Protein AF-A0A1A8KV61-F1 (afdb_monomer_lite)

InterPro domains:
  IPR052787 Mitochondrial antiviral-signaling domain-containing protein [PTHR21446] (1-72)

Secondary structure (DSSP, 8-state):
-GGGSGGG-TTSHHHHHHHHHHHHHHHH-TTSTHHHHS--GGGEEEEE-TTS-EEEEE----TT---S-GGG--

Foldseek 3Di:
DVCVDPCLPCVDPRNVVSVVVVVCCVVQVPDHCPRVVQDDPVQKDWDADPVRDIDIDGDPPDPPDDGPDPVPPD

pLDDT: mean 79.43, std 14.71, range [44.88, 97.19]

Structure (mmCIF, N/CA/C/O backbone):
data_AF-A0A1A8KV61-F1
#
_entry.id   AF-A0A1A8KV61-F1
#
loop_
_atom_site.group_PDB
_atom_site.id
_atom_site.type_symbol
_atom_site.label_atom_id
_atom_site.label_alt_id
_atom_site.label_comp_id
_atom_site.label_asym_id
_atom_site.label_entity_id
_atom_site.label_seq_id
_atom_site.pdbx_PDB_ins_code
_atom_site.Cartn_x
_atom_site.Cartn_y
_atom_site.Cartn_z
_atom_site.occupancy
_atom_site.B_iso_or_equiv
_atom_site.auth_seq_id
_atom_site.auth_comp_id
_atom_site.auth_asym_id
_atom_site.auth_atom_id
_atom_site.pdbx_PDB_model_num
ATOM 1 N N . LYS A 1 1 ? -0.173 -7.589 21.739 1.00 80.25 1 LYS A N 1
ATOM 2 C CA . LYS A 1 1 ? 0.038 -7.976 20.324 1.00 80.25 1 LYS A CA 1
ATOM 3 C C . LYS A 1 1 ? -0.578 -6.902 19.437 1.00 80.25 1 LYS A C 1
ATOM 5 O O . LYS A 1 1 ? -1.688 -6.483 19.727 1.00 80.25 1 LYS A O 1
ATOM 10 N N . LEU A 1 2 ? 0.144 -6.410 18.428 1.00 84.19 2 LEU A N 1
ATOM 11 C CA . LEU A 1 2 ? -0.261 -5.219 17.667 1.00 84.19 2 LEU A CA 1
ATOM 12 C C . LEU A 1 2 ? -1.548 -5.437 16.846 1.00 84.19 2 LEU A C 1
ATOM 14 O O . LEU A 1 2 ? -2.451 -4.616 16.916 1.00 84.19 2 LEU A O 1
ATOM 18 N N . TYR A 1 3 ? -1.668 -6.577 16.160 1.00 89.50 3 TYR A N 1
ATOM 19 C CA . TYR A 1 3 ? -2.843 -6.928 15.343 1.00 89.50 3 TYR A CA 1
ATOM 20 C C . TYR A 1 3 ? -4.097 -7.306 16.143 1.00 89.50 3 TYR A C 1
ATOM 22 O O . TYR A 1 3 ? -5.182 -7.368 15.584 1.00 89.50 3 TYR A O 1
ATOM 30 N N . GLU A 1 4 ? -3.956 -7.544 17.445 1.00 91.12 4 GLU A N 1
ATOM 31 C CA . GLU A 1 4 ? -5.085 -7.789 18.354 1.00 91.12 4 GLU A CA 1
ATOM 32 C C . GLU A 1 4 ? -5.519 -6.497 19.075 1.00 91.12 4 GLU A C 1
ATOM 34 O O . GLU A 1 4 ? -6.452 -6.505 19.871 1.00 91.12 4 GLU A O 1
ATOM 39 N N . SER A 1 5 ? -4.822 -5.381 18.829 1.00 92.31 5 SER A N 1
ATOM 40 C CA . SER A 1 5 ? -5.137 -4.081 19.417 1.00 92.31 5 SER A CA 1
ATOM 41 C C . SER A 1 5 ? -6.281 -3.399 18.670 1.00 92.31 5 SER A C 1
ATOM 43 O O . SER A 1 5 ? -6.339 -3.429 17.440 1.00 92.31 5 SER A O 1
ATOM 45 N N . SER A 1 6 ? -7.118 -2.659 19.402 1.00 93.12 6 SER A N 1
ATOM 46 C CA . SER A 1 6 ? -8.151 -1.787 18.825 1.00 93.12 6 SER A CA 1
ATOM 47 C C . SER A 1 6 ? -7.584 -0.730 17.870 1.00 93.12 6 SER A C 1
ATOM 49 O O . SER A 1 6 ? -8.300 -0.241 16.999 1.00 93.12 6 SER A O 1
ATOM 51 N N . VAL A 1 7 ? -6.288 -0.417 17.982 1.00 93.62 7 VAL A N 1
ATOM 52 C CA . VAL A 1 7 ? -5.575 0.518 17.100 1.00 93.62 7 VAL A CA 1
ATOM 53 C C . VAL A 1 7 ? -5.623 0.087 15.630 1.00 93.62 7 VAL A C 1
ATOM 55 O O . VAL A 1 7 ? -5.603 0.964 14.773 1.00 93.62 7 VAL A O 1
ATOM 58 N N . PHE A 1 8 ? -5.720 -1.217 15.334 1.00 95.81 8 PHE A N 1
ATOM 59 C CA . PHE A 1 8 ? -5.837 -1.774 13.975 1.00 95.81 8 PHE A CA 1
ATOM 60 C C . PHE A 1 8 ? -7.236 -2.336 13.671 1.00 95.81 8 PHE A C 1
ATOM 62 O O . PHE A 1 8 ? -7.385 -3.178 12.786 1.00 95.81 8 PHE A O 1
ATOM 69 N N . ASN A 1 9 ? -8.275 -1.880 14.382 1.00 94.44 9 ASN A N 1
ATOM 70 C CA . ASN A 1 9 ? -9.640 -2.341 14.136 1.00 94.44 9 ASN A CA 1
ATOM 71 C C . ASN A 1 9 ? -10.146 -1.903 12.746 1.00 94.44 9 ASN A C 1
ATOM 73 O O . ASN A 1 9 ? -10.477 -0.734 12.530 1.00 94.44 9 ASN A O 1
ATOM 77 N N . THR A 1 10 ? -10.267 -2.867 11.832 1.00 95.62 10 THR A N 1
ATOM 78 C CA . THR A 1 10 ? -10.734 -2.680 10.450 1.00 95.62 10 THR A CA 1
ATOM 79 C C . THR A 1 10 ? -12.207 -2.296 10.329 1.00 95.62 10 THR A C 1
ATOM 81 O O . THR A 1 10 ? -12.614 -1.830 9.271 1.00 95.62 10 THR A O 1
ATOM 84 N N . GLU A 1 11 ? -13.001 -2.458 11.389 1.00 96.31 11 GLU A N 1
ATOM 85 C CA . GLU A 1 11 ? -14.406 -2.025 11.442 1.00 96.31 11 GLU A CA 1
ATOM 86 C C . GLU A 1 11 ? -14.546 -0.527 11.760 1.00 96.31 11 GLU A C 1
ATOM 88 O O . GLU A 1 11 ? -15.638 0.032 11.686 1.00 96.31 11 GLU A O 1
ATOM 93 N N . THR A 1 12 ? -13.443 0.148 12.102 1.00 95.94 12 THR A N 1
ATOM 94 C CA . THR A 1 12 ? -13.423 1.590 12.370 1.00 95.94 12 THR A CA 1
ATOM 95 C C . THR A 1 12 ? -12.582 2.320 11.323 1.00 95.94 12 THR A C 1
ATOM 97 O O . THR A 1 12 ? -11.504 1.835 10.972 1.00 95.94 12 THR A O 1
ATOM 100 N N . PRO A 1 13 ? -12.989 3.518 10.860 1.00 95.62 13 PRO A N 1
ATOM 101 C CA . PRO A 1 13 ? -12.211 4.272 9.874 1.00 95.62 13 PRO A CA 1
ATOM 102 C C . PRO A 1 13 ? -10.764 4.541 10.310 1.00 95.62 13 PRO A C 1
ATOM 104 O O . PRO A 1 13 ? -9.831 4.354 9.531 1.00 95.62 13 PRO A O 1
ATOM 107 N N . PHE A 1 14 ? -10.559 4.928 11.575 1.00 96.25 14 PHE A N 1
ATOM 108 C CA . PHE A 1 14 ? -9.222 5.192 12.115 1.00 96.25 14 PHE A CA 1
ATOM 109 C C . PHE A 1 14 ? -8.389 3.922 12.270 1.00 96.25 14 PHE A C 1
ATOM 111 O O . PHE A 1 14 ? -7.198 3.940 11.969 1.00 96.25 14 PHE A O 1
ATOM 118 N N . GLY A 1 15 ? -8.995 2.818 12.712 1.00 96.06 15 GL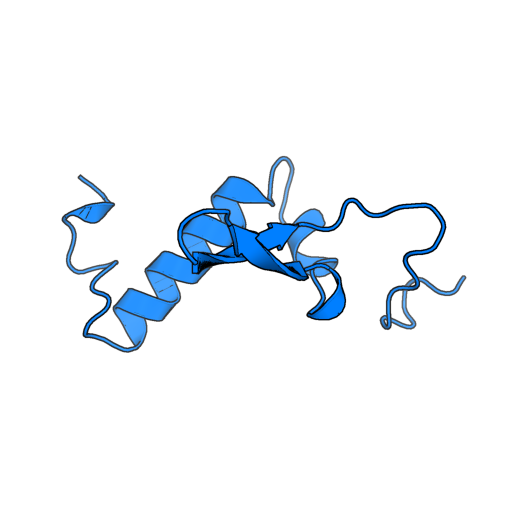Y A N 1
ATOM 119 C CA . GLY A 1 15 ? -8.276 1.558 12.858 1.00 96.06 15 GLY A CA 1
ATOM 120 C C . GLY A 1 15 ? -7.847 0.975 11.512 1.00 96.06 15 GLY A C 1
ATOM 121 O O . GLY A 1 15 ? -6.701 0.544 11.374 1.00 96.06 15 GLY A O 1
ATOM 122 N N . LEU A 1 16 ? -8.708 1.058 10.490 1.00 94.75 16 LEU A N 1
ATOM 123 C CA . LEU A 1 16 ? -8.359 0.693 9.117 1.00 94.75 16 LEU A CA 1
ATOM 124 C C . LEU A 1 16 ? -7.209 1.557 8.583 1.00 94.75 16 LEU A C 1
ATOM 126 O O . LEU A 1 16 ? -6.229 1.017 8.070 1.00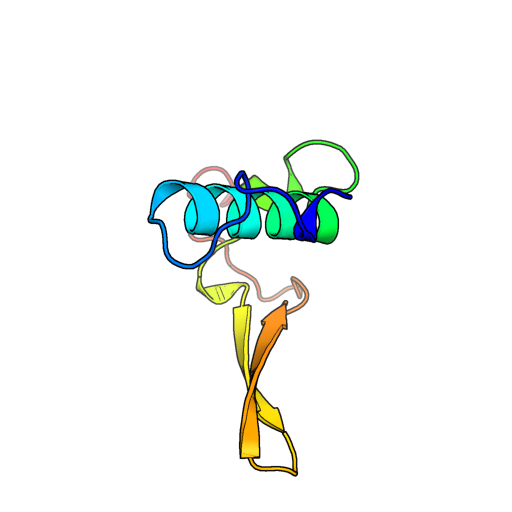 94.75 16 LEU A O 1
ATOM 130 N N . LEU A 1 17 ? -7.300 2.881 8.747 1.00 93.00 17 LEU A N 1
ATOM 131 C CA . LEU A 1 17 ? -6.251 3.808 8.322 1.00 93.00 17 LEU A CA 1
ATOM 132 C C . LEU A 1 17 ? -4.907 3.484 8.988 1.00 93.00 17 LEU A C 1
ATOM 134 O O . LEU A 1 17 ? -3.893 3.372 8.301 1.00 93.00 17 LEU A O 1
ATOM 138 N N . ASN A 1 18 ? -4.900 3.296 10.309 1.00 94.12 18 ASN A N 1
ATOM 139 C CA . ASN A 1 18 ? -3.693 2.984 11.073 1.00 94.12 18 ASN A CA 1
ATOM 140 C C . ASN A 1 18 ? -3.057 1.670 10.625 1.00 94.12 18 ASN A C 1
ATOM 142 O O . ASN A 1 18 ? -1.838 1.611 10.454 1.00 94.12 18 ASN A O 1
ATOM 146 N N . LYS A 1 19 ? -3.876 0.632 10.418 1.00 93.75 19 LYS A N 1
ATOM 147 C CA . LYS A 1 19 ? -3.417 -0.677 9.949 1.00 93.75 19 LYS A CA 1
ATOM 148 C C . LYS A 1 19 ? -2.753 -0.558 8.577 1.00 93.75 19 LYS A C 1
ATOM 150 O O . LYS A 1 19 ? -1.601 -0.953 8.425 1.00 93.75 19 LYS A O 1
ATOM 155 N N . VAL A 1 20 ? -3.453 0.034 7.607 1.00 90.12 20 VAL A N 1
ATOM 156 C CA . VAL A 1 20 ? -2.964 0.177 6.225 1.00 90.12 20 VAL A CA 1
ATOM 157 C C . VAL A 1 20 ? -1.700 1.032 6.176 1.00 90.12 20 VAL A C 1
ATOM 159 O O . VAL A 1 20 ? -0.728 0.655 5.520 1.00 90.1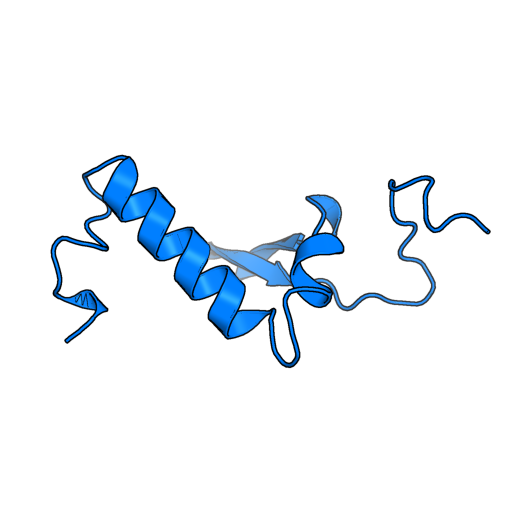2 20 VAL A O 1
ATOM 1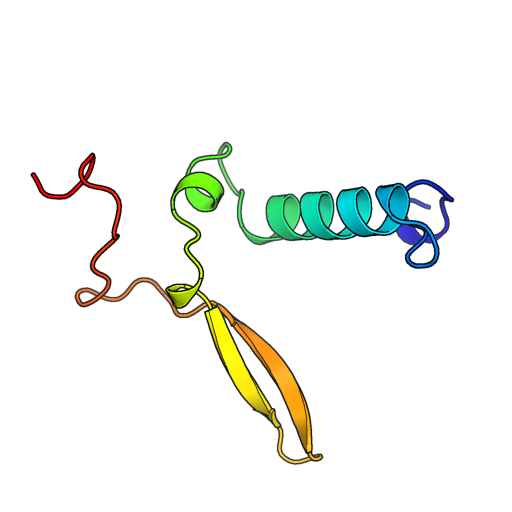62 N N . TRP A 1 21 ? -1.680 2.159 6.891 1.00 86.69 21 TRP A N 1
ATOM 163 C CA . TRP A 1 21 ? -0.506 3.026 6.966 1.00 86.69 21 TRP A CA 1
ATOM 164 C C . TRP A 1 21 ? 0.702 2.284 7.544 1.00 86.69 21 TRP A C 1
ATOM 166 O O . TRP A 1 21 ? 1.772 2.298 6.938 1.00 86.69 21 TRP A O 1
ATOM 176 N N . PHE A 1 22 ? 0.524 1.590 8.673 1.00 89.00 22 PHE A N 1
ATOM 177 C CA . PHE A 1 22 ? 1.600 0.850 9.326 1.00 89.00 22 PHE A CA 1
ATOM 178 C C . PHE A 1 22 ? 2.157 -0.269 8.440 1.00 89.00 22 PHE A C 1
ATOM 180 O O . PHE A 1 22 ? 3.372 -0.367 8.285 1.00 89.00 22 PHE A O 1
ATOM 187 N N . GLU A 1 23 ? 1.291 -1.089 7.840 1.00 87.19 23 GLU A N 1
ATOM 188 C CA . GLU A 1 23 ? 1.699 -2.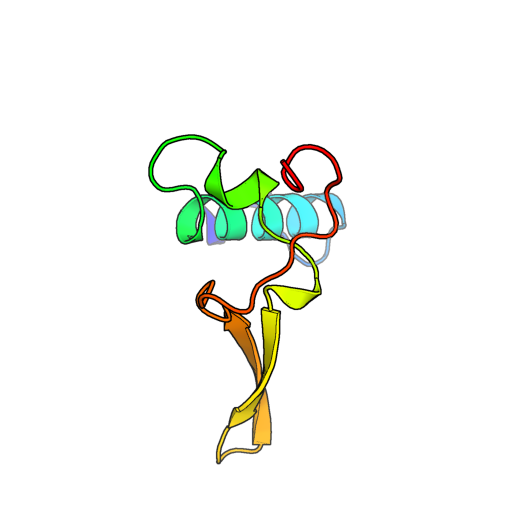192 6.960 1.00 87.19 23 GLU A CA 1
ATOM 189 C C . GLU A 1 23 ? 2.450 -1.674 5.731 1.00 87.19 23 GLU A C 1
ATOM 191 O O . GLU A 1 23 ? 3.523 -2.180 5.407 1.00 87.19 23 GLU A O 1
ATOM 196 N N . THR A 1 24 ? 1.944 -0.607 5.105 1.00 81.88 24 THR A N 1
ATOM 197 C CA . THR A 1 24 ? 2.605 0.041 3.963 1.00 81.88 24 THR A CA 1
ATOM 198 C C . THR A 1 24 ? 3.983 0.566 4.363 1.00 81.88 24 THR A C 1
ATOM 200 O O . THR A 1 24 ? 4.965 0.333 3.659 1.00 81.88 24 THR A O 1
ATOM 203 N N . CYS A 1 25 ? 4.095 1.228 5.520 1.00 80.75 25 CYS A N 1
ATOM 204 C CA . CYS A 1 25 ? 5.383 1.701 6.016 1.00 80.75 25 CYS A CA 1
ATOM 205 C C . CYS A 1 25 ? 6.350 0.548 6.310 1.00 80.75 25 CYS A C 1
ATOM 207 O O . CYS A 1 25 ? 7.518 0.629 5.949 1.00 80.75 25 CYS A O 1
ATOM 209 N N . MET A 1 26 ? 5.888 -0.527 6.946 1.00 82.75 26 MET A N 1
ATOM 210 C CA . MET A 1 26 ? 6.738 -1.676 7.268 1.00 82.75 26 MET A CA 1
ATOM 211 C C . MET A 1 26 ? 7.242 -2.400 6.019 1.00 82.75 26 MET A C 1
ATOM 213 O O . MET A 1 26 ? 8.390 -2.837 6.000 1.00 82.75 26 MET A O 1
ATOM 217 N N . TYR A 1 27 ? 6.401 -2.530 4.991 1.00 79.00 27 TYR A N 1
ATOM 218 C CA . TYR A 1 27 ? 6.743 -3.287 3.788 1.00 79.00 27 TYR A CA 1
ATOM 219 C C . TYR A 1 27 ? 7.602 -2.483 2.804 1.00 79.00 27 TYR A C 1
ATOM 221 O O . TYR A 1 27 ? 8.495 -3.044 2.174 1.00 79.00 27 TYR A O 1
ATOM 229 N N . PHE A 1 28 ? 7.364 -1.171 2.688 1.00 73.81 28 PHE A N 1
ATOM 230 C CA . PHE A 1 28 ? 8.034 -0.332 1.691 1.00 73.81 28 PHE A CA 1
ATOM 231 C C . PHE A 1 28 ? 9.100 0.607 2.274 1.00 73.81 28 PHE A C 1
ATOM 233 O O . PHE A 1 28 ? 10.064 0.908 1.579 1.00 73.81 28 PHE A O 1
ATOM 240 N N . CYS A 1 29 ? 9.024 1.050 3.535 1.00 67.06 29 CYS A N 1
ATOM 241 C CA . CYS A 1 29 ? 9.940 2.063 4.095 1.00 67.06 29 CYS A CA 1
ATOM 242 C C . CYS A 1 29 ? 11.197 1.487 4.761 1.00 67.06 29 CYS A C 1
ATOM 244 O O . CYS A 1 29 ? 11.557 1.876 5.878 1.00 67.06 29 CYS A O 1
ATOM 246 N N . THR A 1 30 ? 11.926 0.598 4.091 1.00 63.41 30 THR A N 1
ATOM 247 C CA . THR A 1 30 ? 13.282 0.267 4.542 1.00 63.41 30 THR A CA 1
ATOM 248 C C . THR A 1 30 ? 14.211 1.437 4.197 1.00 63.41 30 THR A C 1
ATOM 250 O O . THR A 1 30 ? 14.572 1.582 3.036 1.00 63.41 30 THR A O 1
ATOM 253 N N . ARG A 1 31 ? 14.624 2.227 5.204 1.00 59.59 31 ARG A N 1
ATOM 254 C CA . ARG A 1 31 ? 15.521 3.417 5.135 1.00 59.59 31 ARG A CA 1
ATOM 255 C C . ARG A 1 31 ? 14.849 4.779 4.940 1.00 59.59 31 ARG A C 1
ATOM 257 O O . ARG A 1 31 ? 15.166 5.529 4.029 1.00 59.59 31 ARG A O 1
ATOM 264 N N . GLY A 1 32 ? 13.998 5.156 5.889 1.00 56.50 32 GLY A N 1
ATOM 265 C CA . GLY A 1 32 ? 13.351 6.465 5.846 1.00 56.50 32 GLY A CA 1
ATOM 266 C C . GLY A 1 32 ? 12.247 6.478 4.795 1.00 56.50 32 GLY A C 1
ATOM 267 O O . GLY A 1 32 ? 12.162 5.624 3.923 1.00 56.50 32 GLY A O 1
ATOM 268 N N . ARG A 1 33 ? 11.315 7.413 4.923 1.00 59.25 33 ARG A N 1
ATOM 269 C CA . ARG A 1 33 ? 10.049 7.428 4.171 1.00 59.25 33 ARG A CA 1
ATOM 270 C C . ARG A 1 33 ? 10.206 7.701 2.660 1.00 59.25 33 ARG A C 1
ATOM 272 O O . ARG A 1 33 ? 9.236 8.105 2.032 1.00 59.25 33 ARG A O 1
ATOM 279 N N . GLU A 1 34 ? 11.402 7.546 2.096 1.00 64.62 34 GLU A N 1
ATOM 280 C CA . GLU A 1 34 ? 11.733 7.834 0.695 1.00 64.62 34 GLU A CA 1
ATOM 281 C C . GLU A 1 34 ? 10.932 6.936 -0.245 1.00 64.62 34 GLU A C 1
ATOM 283 O O . GLU A 1 34 ? 10.148 7.448 -1.038 1.00 64.62 34 GLU A O 1
ATOM 288 N N . ASN A 1 35 ? 10.959 5.621 -0.021 1.00 64.00 35 ASN A N 1
ATOM 289 C CA . ASN A 1 35 ? 10.197 4.668 -0.831 1.00 64.00 35 ASN A CA 1
ATOM 290 C C . ASN A 1 35 ? 8.680 4.927 -0.817 1.00 64.00 35 ASN A C 1
ATOM 292 O O . ASN A 1 35 ? 8.005 4.616 -1.785 1.00 64.00 35 ASN A O 1
ATOM 296 N N . GLN A 1 36 ? 8.122 5.510 0.254 1.00 68.31 36 GLN A N 1
ATOM 297 C CA . GLN A 1 36 ? 6.685 5.814 0.337 1.00 68.31 36 GLN A CA 1
ATOM 298 C C . GLN A 1 36 ? 6.301 7.095 -0.403 1.00 68.31 36 GLN A C 1
ATOM 300 O O . GLN A 1 36 ? 5.154 7.227 -0.816 1.00 68.31 36 GLN A O 1
ATOM 305 N N . ARG A 1 37 ? 7.237 8.042 -0.565 1.00 70.56 37 ARG A N 1
ATOM 306 C CA . ARG A 1 37 ? 7.014 9.244 -1.387 1.00 70.56 37 ARG A CA 1
ATOM 307 C C . ARG A 1 37 ? 6.883 8.900 -2.866 1.00 70.56 37 ARG A C 1
ATOM 309 O O . ARG A 1 37 ? 6.255 9.659 -3.595 1.00 70.56 37 ARG A O 1
ATOM 316 N N . GLU A 1 38 ? 7.495 7.797 -3.277 1.00 70.38 38 GLU A N 1
ATOM 317 C CA . GLU A 1 38 ? 7.534 7.321 -4.660 1.00 70.38 38 GLU A CA 1
ATOM 318 C C . GLU A 1 38 ? 6.404 6.337 -4.987 1.00 70.38 38 GLU A C 1
ATOM 320 O O . GLU A 1 38 ? 6.225 5.994 -6.152 1.00 70.38 38 GLU A O 1
ATOM 325 N N . LEU A 1 39 ? 5.632 5.890 -3.986 1.00 76.38 39 LEU A N 1
ATOM 326 C CA . LEU A 1 39 ? 4.468 5.040 -4.221 1.00 76.38 39 LEU A CA 1
ATOM 327 C C . LEU A 1 39 ? 3.354 5.852 -4.878 1.00 76.38 39 LEU A C 1
ATOM 329 O O . LEU A 1 39 ? 2.713 6.698 -4.252 1.00 76.38 39 LEU A O 1
ATOM 333 N N . GLU A 1 40 ? 3.096 5.532 -6.134 1.00 78.00 40 GLU A N 1
ATOM 334 C CA . GLU A 1 40 ? 1.979 6.031 -6.918 1.00 78.00 40 GLU A CA 1
ATOM 335 C C . GLU A 1 40 ? 0.950 4.903 -7.124 1.00 78.00 40 GLU A C 1
ATOM 337 O O . GLU A 1 40 ? 1.215 3.724 -6.881 1.00 78.00 40 GLU A O 1
ATOM 342 N N . GLU A 1 41 ? -0.266 5.249 -7.552 1.00 78.31 41 GLU A N 1
ATOM 343 C CA . GLU A 1 41 ? -1.311 4.253 -7.838 1.00 78.31 41 GLU A CA 1
ATOM 344 C C . GLU A 1 41 ? -0.841 3.225 -8.884 1.00 78.31 41 GLU A C 1
ATOM 346 O O . GLU A 1 41 ? -1.114 2.029 -8.775 1.00 78.31 41 GLU A O 1
ATOM 351 N N . ASP A 1 42 ? -0.069 3.675 -9.874 1.00 80.19 42 ASP A N 1
ATOM 352 C CA . ASP A 1 42 ? 0.480 2.836 -10.933 1.00 80.19 42 ASP A CA 1
ATOM 353 C C . ASP A 1 42 ? 1.686 1.993 -10.492 1.00 80.19 42 ASP A C 1
ATOM 355 O O . ASP A 1 42 ? 2.008 1.022 -11.186 1.00 80.19 42 ASP A O 1
ATOM 359 N N . SER A 1 43 ? 2.269 2.252 -9.316 1.00 78.44 43 SER A N 1
ATOM 360 C CA . SER A 1 43 ? 3.261 1.375 -8.678 1.00 78.44 43 SER A CA 1
ATOM 361 C C . SER A 1 43 ? 2.668 0.016 -8.286 1.00 78.44 43 SER A C 1
ATOM 363 O O . SER A 1 43 ? 3.407 -0.941 -8.048 1.00 78.44 43 SER A O 1
ATOM 365 N N . PHE A 1 44 ? 1.337 -0.109 -8.254 1.00 83.75 44 PHE A N 1
ATOM 366 C CA . PHE A 1 44 ? 0.637 -1.336 -7.893 1.00 83.75 44 PHE A CA 1
ATOM 367 C C . PHE A 1 44 ? -0.110 -1.950 -9.073 1.00 83.75 44 PHE A C 1
ATOM 369 O O . PHE A 1 44 ? -0.694 -1.270 -9.920 1.00 83.75 44 PHE A O 1
ATOM 376 N N . GLY A 1 45 ? -0.065 -3.277 -9.160 1.00 85.81 45 GLY A N 1
ATOM 377 C CA . GLY A 1 45 ? -0.851 -4.073 -10.096 1.00 85.81 45 GLY A CA 1
ATOM 378 C C . GLY A 1 45 ? -1.934 -4.851 -9.366 1.00 85.81 45 GLY A C 1
ATOM 379 O O . GLY A 1 45 ? -1.746 -5.261 -8.222 1.00 85.81 45 GLY A O 1
ATOM 380 N N . LEU A 1 46 ? -3.059 -5.064 -10.044 1.00 90.94 46 LEU A N 1
ATOM 381 C CA . LEU A 1 46 ? -4.098 -5.990 -9.612 1.00 90.94 46 LEU A CA 1
ATOM 382 C C . LEU A 1 46 ? -3.960 -7.276 -10.414 1.00 90.94 46 LEU A C 1
ATOM 384 O O . LEU A 1 46 ? -3.804 -7.234 -11.634 1.00 90.94 46 LEU A O 1
ATOM 388 N N . ALA A 1 47 ? -4.036 -8.407 -9.731 1.00 93.06 47 ALA A N 1
ATOM 389 C CA . ALA A 1 47 ? -4.023 -9.717 -10.355 1.00 93.06 47 ALA A CA 1
ATOM 390 C C . ALA A 1 47 ? -5.003 -10.656 -9.649 1.00 93.06 47 ALA A C 1
ATOM 392 O O . ALA A 1 47 ? -5.561 -10.344 -8.592 1.00 93.06 47 ALA A O 1
ATOM 393 N N . VAL A 1 48 ? -5.243 -11.792 -10.291 1.00 96.50 48 VAL A N 1
ATOM 394 C CA . VAL A 1 48 ? -6.080 -12.875 -9.788 1.00 96.50 48 VAL A CA 1
ATOM 395 C C . VAL A 1 48 ? -5.230 -14.136 -9.828 1.00 96.50 48 VAL A C 1
ATOM 397 O O . VAL A 1 48 ? -4.577 -14.384 -10.841 1.00 96.50 48 VAL A O 1
ATOM 400 N N . ASP A 1 49 ? -5.174 -14.875 -8.725 1.00 95.56 49 ASP A N 1
ATOM 401 C CA . ASP A 1 49 ? -4.447 -16.146 -8.680 1.00 95.56 49 ASP A CA 1
ATOM 402 C C . ASP A 1 49 ? -5.250 -17.292 -9.319 1.00 95.56 49 ASP A C 1
ATOM 404 O O . ASP A 1 49 ? -6.374 -17.109 -9.791 1.00 95.56 49 ASP A O 1
ATOM 408 N N . GLU A 1 50 ? -4.657 -18.486 -9.358 1.00 97.19 50 GLU A N 1
ATOM 409 C CA . GLU A 1 50 ? -5.270 -19.676 -9.960 1.00 97.19 50 GLU A CA 1
ATOM 410 C C . GLU A 1 50 ? -6.576 -20.092 -9.261 1.00 97.19 50 GLU A C 1
ATOM 412 O O . GLU A 1 50 ? -7.454 -20.679 -9.891 1.00 97.19 50 GLU A O 1
ATOM 417 N N . GLU A 1 51 ? -6.749 -19.734 -7.984 1.00 96.81 51 GLU A N 1
ATOM 418 C CA . GLU A 1 51 ? -7.972 -19.992 -7.219 1.00 96.81 51 GLU A CA 1
ATOM 419 C C . GLU A 1 51 ? -9.018 -18.868 -7.338 1.00 96.81 51 GLU A C 1
ATOM 421 O O . GLU A 1 51 ? -10.057 -18.906 -6.674 1.00 96.81 51 GLU A O 1
ATOM 426 N N . GLY A 1 52 ? -8.780 -17.858 -8.180 1.00 95.62 52 GLY A N 1
ATOM 427 C CA . GLY A 1 52 ? -9.718 -16.759 -8.404 1.00 95.62 52 GLY A CA 1
ATOM 428 C C . GLY A 1 52 ? -9.662 -15.650 -7.347 1.00 95.62 52 GLY A C 1
ATOM 429 O O . GLY A 1 52 ? -10.531 -14.770 -7.335 1.00 95.62 52 GLY A O 1
ATOM 430 N N . ARG A 1 53 ? -8.666 -15.647 -6.454 1.00 94.81 53 ARG A N 1
ATOM 431 C CA . ARG A 1 53 ? -8.529 -14.631 -5.403 1.00 94.81 53 ARG A CA 1
ATOM 432 C C . ARG A 1 53 ? -7.821 -13.401 -5.955 1.00 94.81 53 ARG A C 1
ATOM 434 O O . ARG A 1 53 ? -6.765 -13.483 -6.578 1.00 94.81 53 ARG A O 1
ATOM 441 N N . LYS A 1 54 ? -8.411 -12.232 -5.704 1.00 94.19 54 LYS A N 1
ATOM 442 C CA . LYS A 1 54 ? -7.854 -10.937 -6.110 1.00 94.19 54 LYS A CA 1
ATOM 443 C C . LYS A 1 54 ? -6.737 -10.529 -5.156 1.00 94.19 54 LYS A C 1
ATOM 445 O O . LYS A 1 54 ? -6.943 -10.539 -3.943 1.00 94.19 54 LYS A O 1
ATOM 450 N N . PHE A 1 55 ? -5.604 -10.101 -5.698 1.00 86.44 55 PHE A N 1
ATOM 451 C CA . PHE A 1 55 ? -4.490 -9.572 -4.918 1.00 86.44 55 PHE A CA 1
ATOM 452 C C . PHE A 1 55 ? -3.868 -8.335 -5.570 1.00 86.44 55 PHE A C 1
ATOM 454 O O . PHE A 1 55 ? -4.034 -8.071 -6.763 1.00 86.44 55 PHE A O 1
ATOM 461 N N . VAL A 1 56 ? -3.152 -7.572 -4.747 1.00 86.25 56 VAL A N 1
ATOM 462 C CA . VAL A 1 56 ? -2.359 -6.410 -5.151 1.00 86.25 56 VAL A CA 1
ATOM 463 C C . VAL A 1 56 ? -0.888 -6.807 -5.090 1.00 86.25 56 VAL A C 1
ATOM 465 O O . VAL A 1 56 ? -0.467 -7.433 -4.118 1.00 86.25 56 VAL A O 1
ATOM 468 N N . TYR A 1 57 ? -0.097 -6.432 -6.091 1.00 85.25 57 TYR A N 1
ATOM 469 C CA . TYR A 1 57 ? 1.351 -6.640 -6.082 1.00 85.25 57 TYR A CA 1
ATOM 470 C C . TYR A 1 57 ? 2.101 -5.359 -6.442 1.00 85.25 57 TYR A C 1
ATOM 472 O O . TYR A 1 57 ? 1.614 -4.524 -7.206 1.00 85.25 57 TYR A O 1
ATOM 480 N N . PHE A 1 58 ? 3.298 -5.204 -5.882 1.00 82.31 58 PHE A N 1
ATOM 481 C CA . PHE A 1 58 ? 4.186 -4.092 -6.200 1.00 82.31 58 PHE A CA 1
ATOM 482 C C . PHE A 1 58 ? 4.867 -4.343 -7.549 1.00 82.31 58 PHE A C 1
ATOM 484 O O . PHE A 1 58 ? 5.538 -5.363 -7.733 1.00 82.31 58 PHE A O 1
ATOM 491 N N . LYS A 1 59 ? 4.693 -3.426 -8.502 1.00 81.44 59 LYS A N 1
ATOM 492 C CA . LYS A 1 59 ? 5.415 -3.446 -9.774 1.00 81.44 59 LYS A CA 1
ATOM 493 C C . LYS A 1 59 ? 6.811 -2.907 -9.488 1.00 81.44 59 LYS A C 1
ATOM 495 O O . LYS A 1 59 ? 6.954 -1.736 -9.153 1.00 81.44 59 LYS A O 1
ATOM 500 N N . ALA A 1 60 ? 7.840 -3.748 -9.586 1.00 64.38 60 ALA A N 1
ATOM 501 C CA . ALA A 1 60 ? 9.215 -3.273 -9.462 1.00 64.38 60 ALA A CA 1
ATOM 502 C C . ALA A 1 60 ? 9.427 -2.081 -10.413 1.00 64.38 60 ALA A C 1
ATOM 504 O O . ALA A 1 60 ? 9.036 -2.158 -11.582 1.00 64.38 60 ALA A O 1
ATOM 505 N N . LEU A 1 61 ? 10.008 -0.990 -9.902 1.00 62.91 61 LEU A N 1
ATOM 506 C CA . LEU A 1 61 ? 10.307 0.219 -10.669 1.00 62.91 61 LEU A CA 1
ATOM 507 C C . LEU A 1 61 ? 11.357 -0.126 -11.734 1.00 62.91 61 LEU A C 1
ATOM 509 O O . LEU A 1 61 ? 12.562 -0.040 -11.515 1.00 62.91 61 LEU A O 1
ATOM 513 N N . GLY A 1 62 ? 10.893 -0.624 -12.877 1.00 58.78 62 GLY A N 1
ATOM 514 C CA . GLY A 1 62 ? 11.730 -0.857 -14.041 1.00 58.78 62 GLY A CA 1
ATOM 515 C C . GLY A 1 62 ? 12.108 0.467 -14.714 1.00 58.78 62 GLY A C 1
ATOM 516 O O . GLY A 1 62 ? 11.515 1.505 -14.419 1.00 58.78 62 GLY A O 1
ATOM 517 N N . PRO A 1 63 ? 13.020 0.443 -15.699 1.00 58.38 63 PRO A N 1
ATOM 518 C CA . PRO A 1 63 ? 13.463 1.635 -16.437 1.00 58.38 63 PRO A CA 1
ATOM 519 C C . PRO A 1 63 ? 12.340 2.379 -17.190 1.00 58.38 63 PRO A C 1
ATOM 521 O O . PRO A 1 63 ? 12.565 3.455 -17.734 1.00 58.38 63 PRO A O 1
ATOM 524 N N . TYR A 1 64 ? 11.130 1.817 -17.226 1.00 55.78 64 TYR A N 1
ATOM 525 C CA . TYR A 1 64 ? 9.943 2.401 -17.848 1.00 55.78 64 TYR A CA 1
ATOM 526 C C . TYR A 1 64 ? 9.008 3.107 -16.857 1.00 55.78 64 TYR A C 1
ATOM 528 O O . TYR A 1 64 ? 7.996 3.662 -17.286 1.00 55.78 64 TYR A O 1
ATOM 536 N N . HIS A 1 65 ? 9.313 3.098 -15.554 1.00 65.31 65 HIS A N 1
ATOM 537 C CA . HIS A 1 65 ? 8.518 3.822 -14.569 1.00 65.31 65 HIS A CA 1
ATOM 538 C C . HIS A 1 65 ? 8.731 5.332 -14.732 1.00 65.31 65 HIS A C 1
ATOM 540 O O . HIS A 1 65 ? 9.799 5.864 -14.428 1.00 65.31 65 HIS A O 1
ATOM 546 N N . LYS A 1 66 ? 7.708 6.027 -15.233 1.00 61.97 66 LYS A N 1
ATOM 547 C CA . LYS A 1 66 ? 7.678 7.488 -15.320 1.00 61.97 66 LYS A CA 1
ATOM 548 C C . LYS A 1 66 ? 6.836 8.017 -14.168 1.00 61.97 66 LYS A C 1
ATOM 550 O O . LYS A 1 66 ? 5.617 8.040 -14.283 1.00 61.97 66 LYS A O 1
ATOM 555 N N . SER A 1 67 ? 7.491 8.449 -13.090 1.00 63.50 67 SER A N 1
ATOM 556 C CA . SER A 1 67 ? 6.797 9.128 -11.989 1.00 63.50 67 SER A CA 1
ATOM 557 C C . SER A 1 67 ? 6.019 10.332 -12.523 1.00 63.50 67 SER A C 1
ATOM 559 O O . SER A 1 67 ? 6.522 11.094 -13.356 1.00 63.50 67 SER A O 1
ATOM 561 N N . ARG A 1 68 ? 4.794 10.525 -12.028 1.00 65.31 68 ARG A N 1
ATOM 562 C CA . ARG A 1 68 ? 3.974 11.705 -12.343 1.00 65.31 68 ARG A CA 1
ATOM 563 C C . ARG A 1 68 ? 4.435 12.953 -11.589 1.00 65.31 68 ARG A C 1
ATOM 565 O O . ARG A 1 68 ? 3.944 14.050 -11.859 1.00 65.31 68 ARG A O 1
ATOM 572 N N . SER A 1 69 ? 5.361 12.808 -10.643 1.00 60.41 69 SER A N 1
ATOM 573 C CA . SER A 1 69 ? 5.926 13.917 -9.886 1.00 60.41 69 SER A CA 1
ATOM 574 C C . SER A 1 69 ? 6.926 14.713 -10.730 1.00 60.41 69 SER A C 1
ATOM 576 O O . SER A 1 69 ? 8.025 14.255 -11.041 1.00 60.41 69 SER A O 1
ATOM 578 N N . ALA A 1 70 ? 6.571 15.964 -11.041 1.00 57.78 70 ALA A N 1
ATOM 579 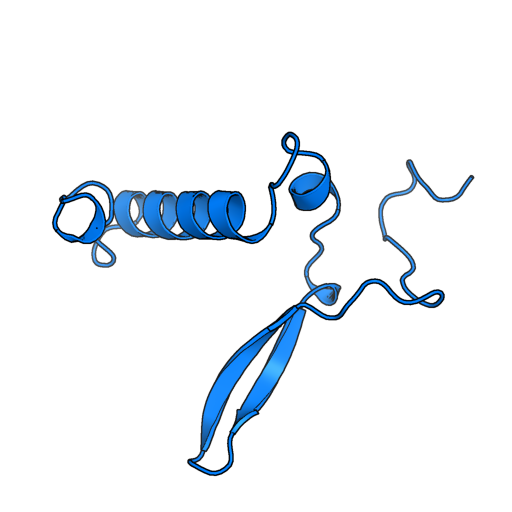C CA . ALA A 1 70 ? 7.427 16.904 -11.774 1.00 57.78 70 ALA A CA 1
ATOM 580 C C . ALA A 1 70 ? 8.755 17.228 -11.057 1.00 57.78 70 ALA A C 1
ATOM 582 O O . ALA A 1 70 ? 9.674 17.767 -11.670 1.00 57.78 70 ALA A O 1
ATOM 583 N N . ALA A 1 71 ? 8.877 16.893 -9.767 1.00 57.19 71 ALA A N 1
ATOM 584 C CA . ALA A 1 71 ? 10.116 17.048 -9.007 1.00 57.19 71 ALA A CA 1
ATOM 585 C C . ALA A 1 71 ? 11.260 16.153 -9.525 1.00 57.19 71 ALA A C 1
ATOM 587 O O . ALA A 1 71 ? 12.418 16.436 -9.230 1.00 57.19 71 ALA A O 1
ATOM 588 N N . TRP A 1 72 ? 10.942 15.119 -10.313 1.00 51.38 72 TRP A N 1
ATOM 589 C CA . TRP A 1 72 ? 11.884 14.075 -10.727 1.00 51.38 72 TRP A CA 1
ATOM 590 C C . TRP A 1 72 ? 12.037 13.931 -12.248 1.00 51.38 72 TRP A C 1
ATOM 592 O O . TRP A 1 72 ? 12.732 13.036 -12.712 1.00 51.38 72 TRP A O 1
ATOM 602 N N . THR A 1 73 ? 11.431 14.813 -13.051 1.00 51.72 73 THR A N 1
ATOM 603 C CA . THR A 1 73 ? 11.574 14.815 -14.524 1.00 51.72 73 THR A CA 1
ATOM 604 C C . THR A 1 73 ? 12.838 15.554 -15.005 1.00 51.72 73 THR A C 1
ATOM 606 O O . THR A 1 73 ? 12.834 16.109 -16.102 1.00 51.72 73 THR A O 1
ATOM 609 N N . ARG A 1 74 ? 13.899 15.630 -14.191 1.00 44.88 74 ARG A N 1
ATOM 610 C CA . ARG A 1 74 ? 15.109 16.405 -14.510 1.00 44.88 74 ARG A CA 1
ATOM 611 C C . ARG A 1 74 ? 16.295 15.514 -14.853 1.00 44.88 74 ARG A C 1
ATOM 613 O O . ARG A 1 74 ? 16.538 14.561 -14.086 1.00 44.88 74 ARG A O 1
#

Sequence (74 aa):
KLYESSVFNTETPFGLLNKVWFETCMYFCTRGRENQRELEEDSFGLAVDEEGRKFVYFKALGPYHKSRSAAWTR

Radius of gyration: 15.41 Å; chains: 1; bounding box: 30×37×38 Å

Organism: Nothobranchius kuhntae (NCBI:txid321403)